Protein AF-A0A1F5B7T5-F1 (afdb_monomer_lite)

Secondary structure (DSSP, 8-state):
-PEEEEEEEEEPPSSTTPPPEEEEEEEEEESSHHHHHHHHHHHHHH-TT--EEEEEEEPTTS-EEEEEEEEE-TTS-EEEEE--TTSTTS---

Sequence (93 aa):
MKTQYDIEGFRSKTTAEEEDTKIFDHTQEFSTLDEAAAKAREFLEKNKELGLAVISKHSPTGDHQGLKFIFRDKEGKFEEGDLYWGDWLCREG

Structure (mmCIF, N/CA/C/O backbone):
data_AF-A0A1F5B7T5-F1
#
_entry.id   AF-A0A1F5B7T5-F1
#
loop_
_atom_site.group_PDB
_atom_site.id
_atom_site.type_symbol
_atom_site.label_atom_id
_atom_site.label_alt_id
_atom_site.label_comp_id
_atom_site.label_asym_id
_atom_site.label_entity_id
_atom_site.label_seq_id
_atom_site.pdbx_PDB_ins_code
_atom_site.Cartn_x
_atom_site.Cartn_y
_atom_site.Cartn_z
_atom_site.occupancy
_atom_site.B_iso_or_equiv
_atom_site.auth_seq_id
_atom_site.auth_comp_id
_atom_site.auth_asym_id
_atom_site.auth_atom_id
_atom_site.pdbx_PDB_model_num
ATOM 1 N N . MET A 1 1 ? 12.782 -5.315 18.107 1.00 53.97 1 MET A N 1
ATOM 2 C CA . MET A 1 1 ? 13.021 -4.702 16.783 1.00 53.97 1 MET A CA 1
ATOM 3 C C . MET A 1 1 ? 11.663 -4.426 16.170 1.00 53.97 1 MET A C 1
ATOM 5 O O . MET A 1 1 ? 10.837 -5.332 16.192 1.00 53.97 1 MET A O 1
ATOM 9 N N . LYS A 1 2 ? 11.386 -3.187 15.747 1.00 62.09 2 LYS A N 1
ATOM 10 C CA . LYS A 1 2 ? 10.152 -2.883 15.010 1.00 62.09 2 LYS A CA 1
ATOM 11 C C . LYS A 1 2 ? 10.307 -3.392 13.578 1.00 62.09 2 LYS A C 1
ATOM 13 O O . LYS A 1 2 ? 11.426 -3.497 13.086 1.00 62.09 2 LYS A O 1
ATOM 18 N N . THR A 1 3 ? 9.204 -3.801 12.961 1.00 71.31 3 THR A N 1
ATOM 19 C CA . THR A 1 3 ? 9.232 -4.251 11.567 1.00 71.31 3 THR A CA 1
ATOM 20 C C . THR A 1 3 ? 9.159 -3.019 10.674 1.00 71.31 3 THR A C 1
ATOM 22 O O . THR A 1 3 ? 8.316 -2.151 10.883 1.00 71.31 3 THR A O 1
ATOM 25 N N . GLN A 1 4 ? 10.048 -2.925 9.695 1.00 81.12 4 GLN A N 1
ATOM 26 C CA . GLN A 1 4 ? 9.992 -1.855 8.712 1.00 81.12 4 GLN A CA 1
ATOM 27 C C . GLN A 1 4 ? 8.995 -2.238 7.616 1.00 81.12 4 GLN A C 1
ATOM 29 O O . GLN A 1 4 ? 9.054 -3.356 7.093 1.00 81.12 4 GLN A O 1
ATOM 34 N N . TYR A 1 5 ? 8.071 -1.328 7.309 1.00 85.88 5 TYR A N 1
ATOM 35 C CA . TYR A 1 5 ? 7.155 -1.480 6.185 1.00 85.88 5 TYR A CA 1
ATOM 36 C C . TYR A 1 5 ? 7.378 -0.345 5.190 1.00 85.88 5 TYR A C 1
ATOM 38 O O . TYR A 1 5 ? 7.580 0.810 5.573 1.00 85.88 5 TYR A O 1
ATOM 46 N N . ASP A 1 6 ? 7.303 -0.692 3.917 1.00 86.88 6 ASP A N 1
ATOM 47 C CA . ASP A 1 6 ? 7.323 0.245 2.806 1.00 86.88 6 ASP A CA 1
ATOM 48 C C . ASP A 1 6 ? 5.904 0.405 2.276 1.00 86.88 6 ASP A C 1
ATOM 50 O O . ASP A 1 6 ? 5.172 -0.577 2.132 1.00 86.88 6 ASP A O 1
ATOM 54 N N . ILE A 1 7 ? 5.512 1.646 2.009 1.00 88.06 7 ILE A N 1
ATOM 55 C CA . ILE A 1 7 ? 4.238 1.985 1.385 1.00 88.06 7 ILE A CA 1
ATOM 56 C C . ILE A 1 7 ? 4.546 2.640 0.045 1.00 88.06 7 ILE A C 1
ATOM 58 O O . ILE A 1 7 ? 5.042 3.764 -0.014 1.00 88.06 7 ILE A O 1
ATOM 62 N N . GLU A 1 8 ? 4.220 1.946 -1.033 1.00 88.88 8 GLU A N 1
ATOM 63 C CA . GLU A 1 8 ? 4.401 2.422 -2.399 1.00 88.88 8 GLU A CA 1
ATOM 64 C C . GLU A 1 8 ? 3.049 2.836 -2.971 1.00 88.88 8 GLU A C 1
ATOM 66 O O . GLU A 1 8 ? 2.082 2.086 -2.894 1.00 88.88 8 GLU A O 1
ATOM 71 N N . GLY A 1 9 ? 2.959 4.037 -3.533 1.00 86.56 9 GLY A N 1
ATOM 72 C CA . GLY A 1 9 ? 1.739 4.562 -4.133 1.00 86.56 9 GLY A CA 1
ATOM 73 C C . GLY A 1 9 ? 1.872 4.679 -5.644 1.00 86.56 9 GLY A C 1
ATOM 74 O O . GLY A 1 9 ? 2.828 5.262 -6.168 1.00 86.56 9 GLY A O 1
ATOM 75 N N . PHE A 1 10 ? 0.866 4.166 -6.338 1.00 86.31 10 PHE A N 1
ATOM 76 C CA . PHE A 1 10 ? 0.794 4.112 -7.785 1.00 86.31 10 PHE A CA 1
ATOM 77 C C . PHE A 1 10 ? -0.395 4.923 -8.286 1.00 86.31 10 PHE A C 1
ATOM 79 O O . PH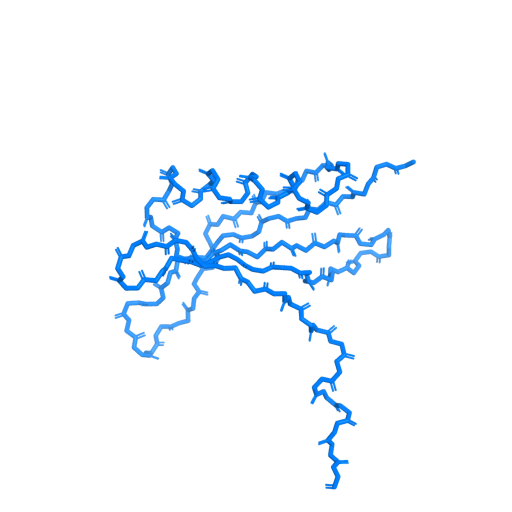E A 1 10 ? -1.511 4.864 -7.749 1.00 86.31 10 PHE A O 1
ATOM 86 N N . ARG A 1 11 ? -0.150 5.681 -9.350 1.00 84.12 11 ARG A N 1
ATOM 87 C CA . ARG A 1 11 ? -1.209 6.296 -10.139 1.00 84.12 11 ARG A CA 1
ATOM 88 C C . ARG A 1 11 ? -1.785 5.245 -11.074 1.00 84.12 11 ARG A C 1
ATOM 90 O O . ARG A 1 11 ? -1.034 4.632 -11.830 1.00 84.12 11 ARG A O 1
ATOM 97 N N . SER A 1 12 ? -3.109 5.095 -11.038 1.00 73.88 12 SER A N 1
ATOM 98 C CA . SER A 1 12 ? -3.806 4.190 -11.944 1.00 73.88 12 SER A CA 1
ATOM 99 C C . SER A 1 12 ? -3.597 4.596 -13.393 1.00 73.88 12 SER A C 1
ATOM 101 O O . SER A 1 12 ? -3.713 5.780 -13.734 1.00 73.88 12 SER A O 1
ATOM 103 N N . LYS A 1 13 ? -3.363 3.603 -14.250 1.00 71.94 13 LYS A N 1
ATOM 104 C CA . LYS A 1 13 ? -3.348 3.815 -15.697 1.00 71.94 13 LYS A CA 1
ATOM 105 C C . LYS A 1 13 ? -4.648 4.460 -16.183 1.00 71.94 13 LYS A C 1
ATOM 107 O O . LYS A 1 13 ? -5.748 4.050 -15.802 1.00 71.94 13 LYS A O 1
ATOM 112 N N . THR A 1 14 ? -4.526 5.474 -17.038 1.00 66.44 14 THR A N 1
ATOM 113 C CA . THR A 1 14 ? -5.686 6.129 -17.663 1.00 66.44 14 THR A CA 1
ATOM 114 C C . THR A 1 14 ? -6.063 5.504 -19.001 1.00 66.44 14 THR A C 1
ATOM 116 O O . THR A 1 14 ? -7.196 5.652 -19.460 1.00 66.44 14 THR A O 1
ATOM 119 N N . THR A 1 15 ? -5.141 4.750 -19.596 1.00 64.25 15 THR A N 1
ATOM 120 C CA . THR A 1 15 ? -5.317 4.031 -20.857 1.00 64.25 15 THR A CA 1
ATOM 121 C C . THR A 1 15 ? -4.829 2.586 -20.731 1.00 64.25 15 THR A C 1
ATOM 123 O O . THR A 1 15 ? -4.131 2.229 -19.785 1.00 64.25 15 THR A O 1
ATOM 126 N N . ALA A 1 16 ? -5.229 1.715 -21.662 1.00 64.88 16 ALA A N 1
ATOM 127 C CA . ALA A 1 16 ? -4.846 0.300 -21.626 1.00 64.88 16 ALA A CA 1
ATOM 128 C C . ALA A 1 16 ? -3.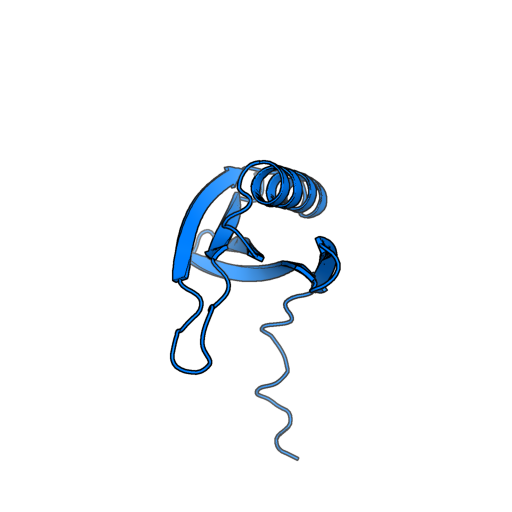342 0.070 -21.876 1.00 64.88 16 ALA A C 1
ATOM 130 O O . ALA A 1 16 ? -2.822 -0.962 -21.460 1.00 64.88 16 ALA A O 1
ATOM 131 N N . GLU A 1 17 ? -2.686 1.026 -22.537 1.00 71.81 17 GLU A N 1
ATOM 132 C CA . GLU A 1 17 ? -1.274 0.999 -22.937 1.00 71.81 17 GLU A CA 1
ATOM 133 C C . GLU A 1 17 ? -0.338 1.567 -21.857 1.00 71.81 17 GLU A C 1
ATOM 135 O O . GLU A 1 17 ? 0.873 1.388 -21.942 1.00 71.81 17 GLU A O 1
ATOM 140 N N . GLU A 1 18 ? -0.885 2.238 -20.839 1.00 64.56 18 GLU A N 1
ATOM 141 C CA . GLU A 1 18 ? -0.119 2.763 -19.710 1.00 64.56 18 GLU A CA 1
ATOM 142 C C . GLU A 1 18 ? 0.065 1.701 -18.618 1.00 64.56 18 GLU A C 1
ATOM 144 O O . GLU A 1 18 ? -0.873 0.989 -18.249 1.00 64.56 18 GLU A O 1
ATOM 149 N N . GLU A 1 19 ? 1.274 1.627 -18.063 1.00 66.94 19 GLU A N 1
ATOM 150 C CA . GLU A 1 19 ? 1.546 0.890 -16.829 1.00 66.94 19 GLU A CA 1
ATOM 151 C C . GLU A 1 19 ? 1.258 1.767 -15.605 1.00 66.94 19 GLU A C 1
ATOM 153 O O . GLU A 1 19 ? 1.403 2.995 -15.641 1.00 66.94 19 GLU A O 1
ATOM 158 N N . ASP A 1 20 ? 0.856 1.135 -14.501 1.00 69.00 20 ASP A N 1
ATOM 159 C CA . ASP A 1 20 ? 0.690 1.837 -13.232 1.00 69.00 20 ASP A CA 1
ATOM 160 C C . ASP A 1 20 ? 2.027 2.456 -12.816 1.00 69.00 20 ASP A C 1
ATOM 162 O O . ASP A 1 20 ? 3.043 1.781 -12.646 1.00 69.00 20 ASP A O 1
ATOM 166 N N . THR A 1 21 ? 2.039 3.779 -12.677 1.00 76.38 21 THR A N 1
ATOM 167 C CA . THR A 1 21 ? 3.277 4.518 -12.432 1.00 76.38 21 THR A CA 1
ATOM 168 C C . THR A 1 21 ? 3.451 4.719 -10.935 1.00 76.38 21 THR A C 1
ATOM 170 O O . THR A 1 21 ? 2.602 5.350 -10.296 1.00 76.38 21 THR A O 1
ATOM 173 N N . LYS A 1 22 ? 4.561 4.224 -10.368 1.00 81.00 22 LYS A N 1
ATOM 174 C CA . LYS A 1 22 ? 4.940 4.557 -8.989 1.00 81.00 22 LYS A CA 1
ATOM 175 C C . LYS A 1 22 ? 5.259 6.045 -8.914 1.00 81.00 22 LYS A C 1
ATOM 177 O O . LYS A 1 22 ? 6.181 6.516 -9.576 1.00 81.00 22 LYS A O 1
ATOM 182 N N . ILE A 1 23 ? 4.510 6.774 -8.098 1.00 81.69 23 ILE A N 1
ATOM 183 C CA . ILE A 1 23 ? 4.712 8.217 -7.891 1.00 81.69 23 ILE A CA 1
ATOM 184 C C . ILE A 1 23 ? 4.867 8.582 -6.413 1.00 81.69 23 ILE A C 1
ATOM 186 O O . ILE A 1 23 ? 5.083 9.745 -6.083 1.00 81.69 23 ILE A O 1
ATOM 190 N N . PHE A 1 24 ? 4.768 7.594 -5.522 1.00 81.12 24 PHE A N 1
ATOM 191 C CA . PHE A 1 24 ? 4.906 7.764 -4.086 1.00 81.12 24 PHE A CA 1
ATOM 192 C C . PHE A 1 24 ? 5.652 6.572 -3.482 1.00 81.12 24 PHE A C 1
ATOM 194 O O . PHE A 1 24 ? 5.391 5.424 -3.836 1.00 81.12 24 PHE A O 1
ATOM 201 N N . ASP A 1 25 ? 6.576 6.860 -2.576 1.00 80.19 25 ASP A N 1
ATOM 202 C CA . ASP A 1 25 ? 7.381 5.880 -1.857 1.00 80.19 25 ASP A CA 1
ATOM 203 C C . ASP A 1 25 ? 7.578 6.401 -0.432 1.00 80.19 25 ASP A C 1
ATOM 205 O O . ASP A 1 25 ? 8.021 7.536 -0.235 1.00 80.19 25 ASP A O 1
ATOM 209 N N . HIS A 1 26 ? 7.150 5.618 0.555 1.00 80.50 26 HIS A N 1
ATOM 210 C CA . HIS A 1 26 ? 7.243 5.989 1.961 1.00 80.50 26 HIS A CA 1
ATOM 211 C C . HIS A 1 26 ? 7.650 4.794 2.806 1.00 80.50 26 HIS A C 1
ATOM 213 O O . HIS A 1 26 ? 6.844 3.917 3.120 1.00 80.50 26 HIS A O 1
ATOM 219 N N . THR A 1 27 ? 8.908 4.806 3.220 1.00 80.88 27 THR A N 1
ATOM 220 C CA . THR A 1 27 ? 9.484 3.831 4.140 1.00 80.88 27 THR A CA 1
ATOM 221 C C . THR A 1 27 ? 9.375 4.332 5.573 1.00 80.88 27 THR A C 1
ATOM 223 O O . THR A 1 27 ? 9.903 5.393 5.915 1.00 80.88 27 THR A O 1
ATOM 226 N N . GLN A 1 28 ? 8.725 3.561 6.447 1.00 80.06 28 GLN A N 1
ATOM 227 C CA . GLN A 1 28 ? 8.656 3.893 7.868 1.00 80.06 28 GLN A CA 1
ATOM 228 C C . GLN A 1 28 ? 8.558 2.636 8.747 1.00 80.06 28 GLN A C 1
ATOM 230 O O . GLN A 1 28 ? 8.035 1.592 8.362 1.00 80.06 28 GLN A O 1
ATOM 235 N N . GLU A 1 29 ? 9.082 2.728 9.969 1.00 81.38 29 GLU A N 1
ATOM 236 C CA . GLU A 1 29 ? 8.913 1.680 10.973 1.00 81.38 29 GLU A CA 1
ATOM 237 C C . GLU A 1 29 ? 7.500 1.734 11.567 1.00 81.38 29 GLU A C 1
ATOM 239 O O . GLU A 1 29 ? 7.136 2.704 12.241 1.00 81.38 29 GLU A O 1
ATOM 244 N N . PHE A 1 30 ? 6.723 0.667 11.370 1.00 81.44 30 PHE A N 1
ATOM 245 C CA . PHE A 1 30 ? 5.408 0.489 11.990 1.00 81.44 30 PHE A CA 1
ATOM 246 C C . PHE A 1 30 ? 5.431 -0.719 12.928 1.00 81.44 30 PHE A C 1
ATOM 248 O O . PHE A 1 30 ? 6.218 -1.654 12.762 1.00 81.44 30 PHE A O 1
ATOM 255 N N . SER A 1 31 ? 4.578 -0.722 13.952 1.00 80.25 31 SER A N 1
ATOM 256 C CA . SER A 1 31 ? 4.537 -1.851 14.888 1.00 80.25 31 SER A CA 1
ATOM 257 C C . SER A 1 31 ? 3.758 -3.026 14.289 1.00 80.25 31 SER A C 1
ATOM 259 O O . SER A 1 31 ? 4.064 -4.177 14.599 1.00 80.25 31 SER A O 1
ATOM 261 N N . THR A 1 32 ? 2.790 -2.751 13.405 1.00 85.81 32 THR A N 1
ATOM 262 C CA . THR A 1 32 ? 1.911 -3.749 12.774 1.00 85.81 32 THR A CA 1
ATOM 263 C C . THR A 1 32 ? 1.574 -3.415 11.314 1.00 85.81 32 THR A C 1
ATOM 265 O O . THR A 1 32 ? 1.679 -2.265 10.890 1.00 85.81 32 THR A O 1
ATOM 268 N N . LEU A 1 33 ? 1.120 -4.422 10.555 1.00 85.81 33 LEU A N 1
ATOM 269 C CA . LEU A 1 33 ? 0.590 -4.247 9.194 1.00 85.81 33 LEU A CA 1
ATOM 270 C C . LEU A 1 33 ? -0.660 -3.350 9.169 1.00 85.81 33 LEU A C 1
ATOM 272 O O . LEU A 1 33 ? -0.872 -2.625 8.204 1.00 85.81 33 LEU A O 1
ATOM 276 N N . ASP A 1 34 ? -1.474 -3.383 10.226 1.00 89.12 34 ASP A N 1
ATOM 277 C CA . ASP A 1 34 ? -2.694 -2.574 10.331 1.00 89.12 34 ASP A CA 1
ATOM 278 C C . ASP A 1 34 ? -2.375 -1.073 10.432 1.00 89.12 34 ASP A C 1
ATOM 280 O O . ASP A 1 34 ? -2.973 -0.259 9.731 1.00 89.12 34 ASP A O 1
ATOM 284 N N . GLU A 1 35 ? -1.342 -0.706 11.200 1.00 88.75 35 GLU A N 1
ATOM 285 C CA . GLU A 1 35 ? -0.846 0.677 11.255 1.00 88.75 35 GLU A CA 1
ATOM 286 C C . GLU A 1 35 ? -0.322 1.158 9.894 1.00 88.75 35 GLU A C 1
ATOM 288 O O . GLU A 1 35 ? -0.610 2.283 9.479 1.00 88.75 35 GLU A O 1
ATOM 293 N N . ALA A 1 36 ? 0.416 0.303 9.178 1.00 88.69 36 ALA A N 1
ATOM 294 C CA . ALA A 1 36 ? 0.881 0.612 7.827 1.00 88.69 36 ALA A CA 1
ATOM 295 C C . ALA A 1 36 ? -0.299 0.762 6.845 1.00 88.69 36 ALA A C 1
ATOM 297 O O . ALA A 1 36 ? -0.304 1.671 6.015 1.00 88.69 36 ALA A O 1
ATOM 298 N N . ALA A 1 37 ? -1.341 -0.066 6.981 1.00 90.56 37 ALA A N 1
ATOM 299 C CA . ALA A 1 37 ? -2.554 0.012 6.170 1.00 90.56 37 ALA A CA 1
ATOM 300 C C . ALA A 1 37 ? -3.361 1.288 6.427 1.00 90.56 37 ALA A C 1
ATOM 302 O O . ALA A 1 37 ? -3.771 1.956 5.476 1.00 90.56 37 ALA A O 1
ATOM 303 N N . ALA A 1 38 ? -3.528 1.682 7.690 1.00 91.81 38 ALA A N 1
ATOM 304 C CA . ALA A 1 38 ? -4.157 2.950 8.041 1.00 91.81 38 ALA A CA 1
ATOM 305 C C . ALA A 1 38 ? -3.404 4.134 7.412 1.00 91.81 38 ALA A C 1
ATOM 307 O O . ALA A 1 38 ? -4.021 5.027 6.827 1.00 91.81 38 ALA A O 1
ATOM 308 N N . LYS A 1 39 ? -2.064 4.105 7.444 1.00 90.62 39 LYS A N 1
ATOM 309 C CA . LYS A 1 39 ? -1.234 5.137 6.815 1.00 90.62 39 LYS A CA 1
ATOM 310 C C . LYS A 1 39 ? -1.371 5.155 5.289 1.00 90.62 39 LYS A C 1
ATOM 312 O O . LYS A 1 39 ? -1.490 6.229 4.703 1.00 90.62 39 LYS A O 1
ATOM 317 N N . ALA A 1 40 ? -1.399 3.988 4.649 1.00 89.50 40 ALA A N 1
ATOM 318 C CA . ALA A 1 40 ? -1.609 3.862 3.209 1.00 89.50 40 ALA A CA 1
ATOM 319 C C . ALA A 1 40 ? -2.962 4.451 2.767 1.00 89.50 40 ALA A C 1
ATOM 321 O O . ALA A 1 40 ? -3.016 5.181 1.775 1.00 89.50 40 ALA A O 1
ATOM 322 N N . ARG A 1 41 ? -4.037 4.226 3.539 1.00 89.75 41 ARG A N 1
ATOM 323 C CA . ARG A 1 41 ? -5.344 4.862 3.289 1.00 89.75 41 ARG A CA 1
ATOM 324 C C . ARG A 1 41 ? -5.272 6.380 3.401 1.00 89.75 41 ARG A C 1
ATOM 326 O O . ARG A 1 41 ? -5.713 7.064 2.483 1.00 89.75 41 ARG A O 1
ATOM 333 N N . GLU A 1 42 ? -4.634 6.908 4.449 1.00 90.69 42 GLU A N 1
ATOM 334 C CA . GLU A 1 42 ? -4.446 8.359 4.578 1.00 90.69 42 GLU A CA 1
ATOM 335 C C . GLU A 1 42 ? -3.729 8.962 3.357 1.00 90.69 42 GLU A C 1
ATOM 337 O O . GLU A 1 42 ? -4.053 10.075 2.934 1.00 90.69 42 GLU A O 1
ATOM 342 N N . PHE A 1 43 ? -2.742 8.257 2.792 1.00 87.56 43 PHE A N 1
ATOM 343 C CA . PHE A 1 43 ? -2.043 8.713 1.590 1.00 87.56 43 PHE A CA 1
ATOM 344 C C . PHE A 1 43 ? -2.952 8.712 0.360 1.00 87.56 43 PHE A C 1
ATOM 346 O O . PHE A 1 43 ? -2.946 9.699 -0.377 1.00 87.56 43 PHE A O 1
ATOM 353 N N . LEU A 1 44 ? -3.763 7.671 0.162 1.00 87.38 44 LEU A N 1
ATOM 354 C CA . LEU A 1 44 ? -4.750 7.598 -0.922 1.00 87.38 44 LEU A CA 1
ATOM 355 C C . LEU A 1 44 ? -5.868 8.652 -0.789 1.00 87.38 44 LEU A C 1
ATOM 357 O O . LEU A 1 44 ? -6.396 9.154 -1.787 1.00 87.38 44 LEU A O 1
ATOM 361 N N . GLU A 1 45 ? -6.252 9.009 0.437 1.00 89.00 45 GLU A N 1
ATOM 362 C CA . GLU A 1 45 ? -7.234 10.064 0.713 1.00 89.00 45 GLU A CA 1
ATOM 363 C C . GLU A 1 45 ? -6.690 11.458 0.397 1.00 89.00 45 GLU A C 1
ATOM 365 O O . GLU A 1 45 ? -7.376 12.264 -0.237 1.00 89.00 45 GLU A O 1
ATOM 370 N N . LYS A 1 46 ? -5.447 11.739 0.808 1.00 88.31 46 LYS A N 1
ATOM 371 C CA . LYS A 1 46 ? -4.797 13.041 0.593 1.00 88.31 46 LYS A CA 1
ATOM 372 C C . LYS A 1 46 ? -4.364 13.243 -0.858 1.00 88.31 46 LYS A C 1
ATOM 374 O O . LYS A 1 46 ? -4.454 14.358 -1.365 1.00 88.31 46 LYS A O 1
ATOM 379 N N . ASN A 1 47 ? -3.941 12.177 -1.535 1.00 84.38 47 ASN A N 1
ATOM 380 C CA . ASN A 1 47 ? -3.434 12.228 -2.902 1.00 84.38 47 ASN A CA 1
ATOM 381 C C . ASN A 1 47 ? -4.427 11.555 -3.852 1.00 84.38 47 ASN A C 1
ATOM 383 O O . ASN A 1 47 ? -4.372 10.352 -4.089 1.00 84.38 47 ASN A O 1
ATOM 387 N N . LYS A 1 48 ? -5.339 12.344 -4.429 1.00 81.69 48 LYS A N 1
ATOM 388 C CA . LYS A 1 48 ? -6.378 11.830 -5.343 1.00 81.69 48 LYS A CA 1
ATOM 389 C C . LYS A 1 48 ? -5.830 11.216 -6.634 1.00 81.69 48 LYS A C 1
ATOM 391 O O . LYS A 1 48 ? -6.557 10.492 -7.303 1.00 81.69 48 LYS A O 1
ATOM 396 N N . GLU A 1 49 ? -4.580 11.519 -6.967 1.00 82.31 49 GLU A N 1
ATOM 397 C CA . GLU A 1 49 ? -3.860 10.960 -8.113 1.00 82.31 49 GLU A CA 1
ATOM 398 C C . GLU A 1 49 ? -3.415 9.511 -7.878 1.00 82.31 49 GLU A C 1
ATOM 400 O O . GLU A 1 49 ? -3.192 8.780 -8.841 1.00 82.31 49 GLU A O 1
ATOM 405 N N . LEU A 1 50 ? -3.314 9.082 -6.615 1.00 83.75 50 LEU A N 1
ATOM 406 C CA . LEU A 1 50 ? -3.039 7.696 -6.267 1.00 83.75 50 LEU A CA 1
ATOM 407 C C . LEU A 1 50 ? -4.322 6.873 -6.388 1.00 83.75 50 LEU A C 1
ATOM 409 O O . LEU A 1 50 ? -5.358 7.209 -5.805 1.00 83.75 50 LEU A O 1
ATOM 413 N N . GLY A 1 51 ? -4.232 5.778 -7.135 1.00 85.06 51 GLY A N 1
ATOM 414 C CA . GLY A 1 51 ? -5.307 4.796 -7.263 1.00 85.06 51 GLY A CA 1
ATOM 415 C C . GLY A 1 51 ? -4.996 3.467 -6.582 1.00 85.06 51 GLY A C 1
ATOM 416 O O . GLY A 1 51 ? -5.914 2.692 -6.333 1.00 85.06 51 GLY A O 1
ATOM 417 N N . LEU A 1 52 ? -3.730 3.223 -6.236 1.00 88.38 52 LEU A N 1
ATOM 418 C CA . LEU A 1 52 ? -3.258 2.000 -5.597 1.00 88.38 52 LEU A CA 1
ATOM 419 C C . LEU A 1 52 ? -2.147 2.335 -4.596 1.00 88.38 52 LEU A C 1
ATOM 421 O O . LEU A 1 52 ? -1.274 3.151 -4.879 1.00 88.38 52 LEU A O 1
ATOM 425 N N . ALA A 1 53 ? -2.171 1.693 -3.436 1.00 90.38 53 ALA A N 1
ATOM 426 C CA . ALA A 1 53 ? -1.085 1.662 -2.475 1.00 90.38 53 ALA A CA 1
ATOM 427 C C . ALA A 1 53 ? -0.721 0.204 -2.175 1.00 90.38 53 ALA A C 1
ATOM 429 O O . ALA A 1 53 ? -1.599 -0.615 -1.915 1.00 90.38 53 ALA A O 1
ATOM 430 N N . VAL A 1 54 ? 0.565 -0.117 -2.199 1.00 89.31 54 VAL A N 1
ATOM 431 C CA . VAL A 1 54 ? 1.122 -1.431 -1.878 1.00 89.31 54 VAL A CA 1
ATOM 432 C C . VAL A 1 54 ? 1.909 -1.313 -0.585 1.00 89.31 54 VAL A C 1
ATOM 434 O O . VAL A 1 54 ? 2.687 -0.381 -0.411 1.00 89.31 54 VAL A O 1
ATOM 437 N N . ILE A 1 55 ? 1.687 -2.250 0.328 1.00 90.44 55 ILE A N 1
ATOM 438 C CA . ILE A 1 55 ? 2.358 -2.325 1.619 1.00 90.44 55 ILE A CA 1
ATOM 439 C C . ILE A 1 55 ? 3.241 -3.560 1.602 1.00 90.44 55 ILE A C 1
ATOM 441 O O . ILE A 1 55 ? 2.751 -4.691 1.509 1.00 90.44 55 ILE A O 1
ATOM 445 N N . SER A 1 56 ? 4.536 -3.329 1.738 1.00 87.62 56 SER A N 1
ATOM 446 C CA . SER A 1 56 ? 5.563 -4.359 1.729 1.00 87.62 56 SER A CA 1
ATOM 447 C C . SER A 1 56 ? 6.271 -4.393 3.074 1.00 87.62 56 SER A C 1
ATOM 449 O O . SER A 1 56 ? 6.409 -3.375 3.746 1.00 87.62 56 SER A O 1
ATOM 451 N N . LYS A 1 57 ? 6.723 -5.570 3.497 1.00 86.06 57 LYS A N 1
ATOM 452 C CA . LYS A 1 57 ? 7.639 -5.709 4.627 1.00 86.06 57 LYS A CA 1
ATOM 453 C C . LYS A 1 57 ? 9.065 -5.747 4.107 1.00 86.06 57 LYS A C 1
ATOM 455 O O . LYS A 1 57 ? 9.379 -6.562 3.240 1.00 86.06 57 LYS A O 1
ATOM 460 N N . HIS A 1 58 ? 9.916 -4.919 4.696 1.00 78.06 58 HIS A N 1
ATOM 461 C CA . HIS A 1 58 ? 11.340 -4.909 4.409 1.00 78.06 58 HIS A CA 1
ATOM 462 C C . HIS A 1 58 ? 12.050 -5.946 5.288 1.00 78.06 58 HIS A C 1
ATOM 464 O O . HIS A 1 58 ? 11.966 -5.916 6.523 1.00 78.06 58 HIS A O 1
ATOM 470 N N . SER A 1 59 ? 12.723 -6.902 4.653 1.00 70.19 59 SER A N 1
ATOM 471 C CA . SER A 1 59 ? 13.585 -7.873 5.320 1.00 70.19 59 SER A CA 1
ATOM 472 C C . SER A 1 59 ? 14.957 -7.250 5.599 1.00 70.19 59 SER A C 1
ATOM 474 O O . SER A 1 59 ? 15.470 -6.505 4.767 1.00 70.19 59 SER A O 1
ATOM 476 N N . PRO A 1 60 ? 15.633 -7.594 6.712 1.00 64.31 60 PRO A N 1
ATOM 477 C CA . PRO A 1 60 ? 17.015 -7.171 6.960 1.00 64.31 60 PRO A CA 1
ATOM 478 C C . PRO A 1 60 ? 18.022 -7.645 5.893 1.00 64.31 60 PRO A C 1
ATOM 480 O O . PRO A 1 60 ? 19.149 -7.159 5.870 1.00 64.31 60 PRO A O 1
ATOM 483 N N . THR A 1 61 ? 17.636 -8.583 5.023 1.00 68.00 61 THR A N 1
ATOM 484 C CA . THR A 1 61 ? 18.419 -9.040 3.863 1.00 68.00 61 THR A CA 1
ATOM 485 C C . THR A 1 61 ? 18.284 -8.138 2.631 1.00 68.00 61 THR A C 1
ATOM 487 O O . THR A 1 61 ? 18.995 -8.358 1.655 1.00 68.00 61 THR A O 1
ATOM 490 N N . GLY A 1 62 ? 17.419 -7.117 2.675 1.00 65.31 62 GLY A N 1
ATOM 491 C CA . GLY A 1 62 ? 17.109 -6.238 1.542 1.00 65.31 62 GLY A CA 1
ATOM 492 C C . GLY A 1 62 ? 15.974 -6.744 0.645 1.00 65.31 62 GLY A C 1
ATOM 493 O O . G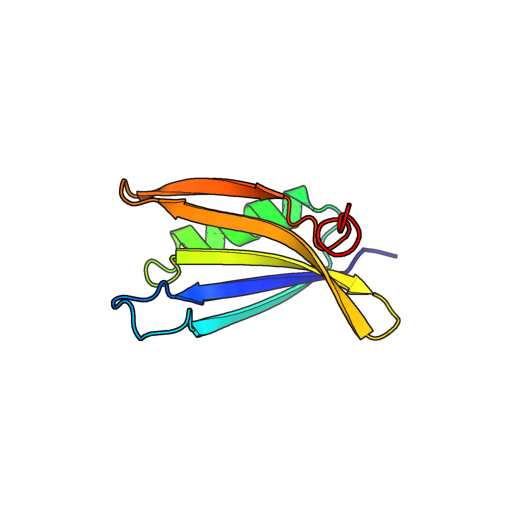LY A 1 62 ? 15.693 -6.134 -0.381 1.00 65.31 62 GLY A O 1
ATOM 494 N N . ASP A 1 63 ? 15.318 -7.851 1.007 1.00 71.31 63 ASP A N 1
ATOM 495 C CA . ASP A 1 63 ? 14.140 -8.357 0.297 1.00 71.31 63 ASP A CA 1
ATOM 496 C C . ASP A 1 63 ? 12.874 -7.586 0.697 1.00 71.31 63 ASP A C 1
ATOM 498 O O . ASP A 1 63 ? 12.653 -7.301 1.877 1.00 71.31 63 ASP A O 1
ATOM 502 N N . HIS A 1 64 ? 12.008 -7.307 -0.278 1.00 74.88 64 HIS A N 1
ATOM 503 C CA . HIS A 1 64 ? 10.702 -6.685 -0.063 1.00 74.88 64 HIS A CA 1
ATOM 504 C C . HIS A 1 64 ? 9.610 -7.726 -0.305 1.00 74.88 64 HIS A C 1
ATOM 506 O O . HIS A 1 64 ? 9.496 -8.278 -1.398 1.00 74.88 64 HIS A O 1
ATOM 512 N N . GLN A 1 65 ? 8.791 -7.994 0.711 1.00 80.94 65 GLN A N 1
ATOM 513 C CA . GLN A 1 65 ? 7.644 -8.888 0.579 1.00 80.94 65 GLN A CA 1
ATOM 514 C C . GLN A 1 65 ? 6.358 -8.069 0.584 1.00 80.94 65 GLN A C 1
ATOM 516 O O . GLN A 1 65 ? 5.986 -7.534 1.627 1.00 80.94 65 GLN A O 1
ATOM 521 N N . GLY A 1 66 ? 5.667 -7.993 -0.555 1.00 81.25 66 GLY A N 1
ATOM 522 C CA . GLY A 1 66 ? 4.327 -7.411 -0.620 1.00 81.25 66 GLY A CA 1
ATOM 523 C C . GLY A 1 66 ? 3.371 -8.195 0.277 1.00 81.25 66 GLY A C 1
ATOM 524 O O . GLY A 1 66 ? 3.285 -9.413 0.154 1.00 81.25 66 GLY A O 1
ATOM 525 N N . LEU A 1 67 ? 2.682 -7.507 1.189 1.00 85.75 67 LEU A N 1
ATOM 526 C CA . LEU A 1 67 ? 1.762 -8.118 2.156 1.00 85.75 67 LEU A CA 1
ATOM 527 C C . LEU A 1 67 ? 0.307 -7.757 1.883 1.00 85.75 67 LEU A C 1
ATOM 529 O O . LEU A 1 67 ? -0.579 -8.594 2.025 1.00 85.75 67 LEU A O 1
ATOM 533 N N . LYS A 1 68 ? 0.050 -6.508 1.498 1.00 89.50 68 LYS A N 1
ATOM 534 C CA . LYS A 1 68 ? -1.302 -5.992 1.294 1.00 89.50 68 LYS A CA 1
ATOM 535 C C . LYS A 1 68 ? -1.288 -4.897 0.242 1.00 89.50 68 LYS A C 1
ATOM 537 O O . LYS A 1 68 ? -0.309 -4.170 0.118 1.00 89.50 68 LYS A O 1
ATOM 542 N N . PHE A 1 69 ? -2.385 -4.757 -0.480 1.00 89.31 69 PHE A N 1
ATOM 543 C CA . PHE A 1 69 ? -2.638 -3.616 -1.338 1.00 89.31 69 PHE A CA 1
ATOM 544 C C . PHE A 1 69 ? -3.993 -2.990 -1.017 1.00 89.31 69 PHE A C 1
ATOM 546 O O . PHE A 1 69 ? -4.913 -3.659 -0.548 1.00 89.31 69 PHE A O 1
ATOM 553 N N . ILE A 1 70 ? -4.095 -1.689 -1.254 1.00 90.62 70 ILE A N 1
ATOM 554 C CA . ILE A 1 70 ? -5.303 -0.891 -1.076 1.00 90.62 70 ILE A CA 1
ATOM 555 C C . ILE A 1 70 ? -5.511 -0.114 -2.365 1.00 90.62 70 ILE A C 1
ATOM 557 O O . ILE A 1 70 ? -4.601 0.583 -2.802 1.00 90.62 70 ILE A O 1
ATOM 561 N N . PHE A 1 71 ? -6.681 -0.208 -2.978 1.00 88.88 71 PHE A N 1
ATOM 562 C CA . PHE A 1 71 ? -6.970 0.502 -4.219 1.00 88.88 71 PHE A CA 1
ATOM 563 C C . PHE A 1 71 ? -8.296 1.243 -4.140 1.00 88.88 71 PHE A C 1
ATOM 565 O O . PHE A 1 71 ? -9.167 0.920 -3.334 1.00 88.88 71 PHE A O 1
ATOM 572 N N . ARG A 1 72 ? -8.426 2.279 -4.967 1.00 85.19 72 ARG A N 1
ATOM 573 C CA . ARG A 1 72 ? -9.674 3.016 -5.139 1.00 85.19 72 ARG A CA 1
ATOM 574 C C . ARG A 1 72 ? -10.440 2.425 -6.320 1.00 85.19 72 ARG A C 1
ATOM 576 O O . ARG A 1 72 ? -9.921 2.386 -7.435 1.00 85.19 72 ARG A O 1
ATOM 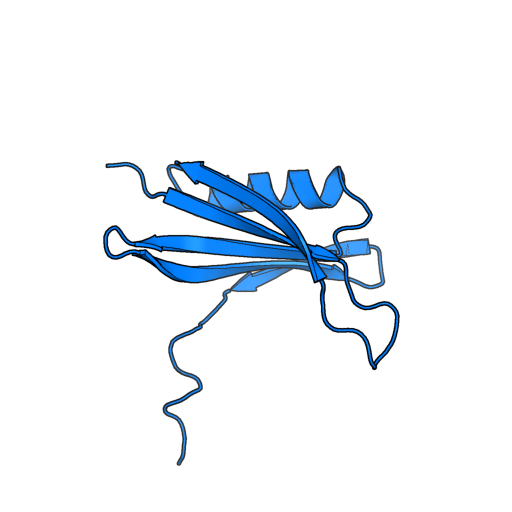583 N N . ASP A 1 73 ? -11.665 1.979 -6.078 1.00 82.81 73 ASP A N 1
ATOM 584 C CA . ASP A 1 73 ? -12.543 1.455 -7.120 1.00 82.81 73 ASP A CA 1
ATOM 585 C C . ASP A 1 73 ? -13.128 2.575 -8.009 1.00 82.81 73 ASP A C 1
ATOM 587 O O . ASP A 1 73 ? -12.887 3.773 -7.820 1.00 82.81 73 ASP A O 1
ATOM 591 N N . LYS A 1 74 ? -13.938 2.185 -9.000 1.00 78.31 74 LYS A N 1
ATOM 592 C CA . LYS A 1 74 ? -14.597 3.127 -9.924 1.00 78.31 74 LYS A CA 1
ATOM 593 C C . LYS A 1 74 ? -15.662 4.004 -9.254 1.00 78.31 74 LYS A C 1
ATOM 595 O O . LYS A 1 74 ? -16.022 5.035 -9.815 1.00 78.31 74 LYS A O 1
ATOM 600 N N . GLU A 1 75 ? -16.175 3.600 -8.095 1.00 82.69 75 GLU A N 1
ATOM 601 C CA . GLU A 1 75 ? -17.119 4.374 -7.283 1.00 82.69 75 GLU A CA 1
ATOM 602 C C . GLU A 1 75 ? -16.398 5.308 -6.290 1.00 82.69 75 GLU A C 1
ATOM 604 O O . GLU A 1 75 ? -17.042 6.099 -5.600 1.00 82.69 75 GLU A O 1
ATOM 609 N N . GLY A 1 76 ? -15.064 5.249 -6.226 1.00 78.56 76 GLY A N 1
ATOM 610 C CA . GLY A 1 76 ? -14.241 6.029 -5.311 1.00 78.56 76 GLY A CA 1
ATOM 611 C C . GLY A 1 76 ? -14.098 5.422 -3.913 1.00 78.56 76 GLY A C 1
ATOM 612 O O . GLY A 1 76 ? -13.531 6.084 -3.039 1.00 78.56 76 GLY A O 1
ATOM 613 N N . LYS A 1 77 ? -14.587 4.198 -3.685 1.00 85.75 77 LYS A N 1
ATOM 614 C CA . LYS A 1 77 ? -14.442 3.470 -2.418 1.00 85.75 77 LYS A CA 1
ATOM 615 C C . LYS A 1 77 ? -13.073 2.807 -2.351 1.00 85.75 77 LYS A C 1
ATOM 617 O O . LYS A 1 77 ? -12.485 2.465 -3.375 1.00 85.75 77 LYS A O 1
ATOM 622 N N . PHE A 1 78 ? -12.561 2.642 -1.135 1.00 87.19 78 PHE A N 1
ATOM 623 C CA . PHE A 1 78 ? -11.329 1.897 -0.916 1.00 87.19 78 PHE A CA 1
ATOM 624 C C . PHE A 1 78 ? -11.631 0.426 -0.704 1.00 87.19 78 PHE A C 1
ATOM 626 O O . PHE A 1 78 ? -12.420 0.073 0.172 1.00 87.19 78 PHE A O 1
ATOM 633 N N . GLU A 1 79 ? -10.953 -0.403 -1.479 1.00 88.38 79 GLU A N 1
ATOM 634 C CA . GLU A 1 79 ? -10.927 -1.845 -1.319 1.00 88.38 79 GLU A CA 1
ATOM 635 C C . GLU A 1 79 ? -9.514 -2.296 -0.950 1.00 88.38 79 GLU A C 1
ATOM 637 O O . GLU A 1 79 ? -8.520 -1.629 -1.249 1.00 88.38 79 GLU A O 1
ATOM 642 N N . GLU A 1 80 ? -9.428 -3.432 -0.269 1.00 89.50 80 GLU A N 1
ATOM 643 C CA . GLU A 1 80 ? -8.180 -3.996 0.231 1.00 89.50 80 GLU A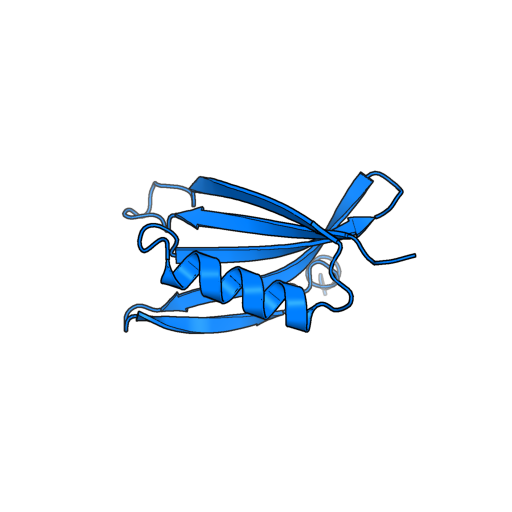 CA 1
ATOM 644 C C . GLU A 1 80 ? -8.065 -5.449 -0.203 1.00 89.50 80 GLU A C 1
ATOM 646 O O . GLU A 1 80 ? -9.049 -6.187 -0.190 1.00 89.50 80 GLU A O 1
ATOM 651 N N . GLY A 1 81 ? -6.849 -5.873 -0.528 1.00 84.56 81 GLY A N 1
ATOM 652 C CA . GLY A 1 81 ? -6.544 -7.271 -0.794 1.00 84.56 81 GLY A CA 1
ATOM 653 C C . GLY A 1 81 ? -5.199 -7.661 -0.206 1.00 84.56 81 GLY A C 1
ATOM 654 O O . GLY A 1 81 ? -4.270 -6.854 -0.140 1.00 84.56 81 GLY A O 1
ATOM 655 N N . ASP A 1 82 ? -5.083 -8.909 0.231 1.00 86.12 82 ASP A N 1
ATOM 656 C CA . ASP A 1 82 ? -3.804 -9.463 0.656 1.00 86.12 82 ASP A CA 1
ATOM 657 C C . ASP A 1 82 ? -2.943 -9.783 -0.574 1.00 86.12 82 ASP A C 1
ATOM 659 O O . ASP A 1 82 ? -3.400 -10.394 -1.544 1.00 86.12 82 ASP A O 1
ATOM 663 N N . LEU A 1 83 ? -1.678 -9.364 -0.538 1.00 73.56 83 LEU A N 1
ATOM 664 C CA . LEU A 1 83 ? -0.697 -9.719 -1.556 1.00 73.56 83 LEU A CA 1
ATOM 665 C C . LEU A 1 83 ? -0.081 -11.064 -1.182 1.00 73.56 83 LEU A C 1
ATOM 667 O O . LEU A 1 83 ? 0.896 -11.140 -0.445 1.00 73.56 83 LEU A O 1
ATOM 671 N N . TYR A 1 84 ? -0.630 -12.147 -1.721 1.00 59.38 84 TYR A N 1
ATOM 672 C CA . TYR A 1 84 ? 0.025 -13.452 -1.670 1.00 59.38 84 TYR A CA 1
ATOM 673 C C . TYR A 1 84 ? 1.056 -13.574 -2.802 1.00 59.38 84 TYR A C 1
ATOM 675 O O . TYR A 1 84 ? 0.865 -14.315 -3.766 1.00 59.38 84 TYR A O 1
ATOM 683 N N . TRP A 1 85 ? 2.192 -12.881 -2.686 1.00 55.47 85 TRP A N 1
ATOM 684 C CA . TRP A 1 85 ? 3.387 -13.244 -3.459 1.00 55.47 85 TRP A CA 1
ATOM 685 C C . TRP A 1 85 ? 4.036 -14.461 -2.794 1.00 55.47 85 TRP A C 1
ATOM 687 O O . TRP A 1 85 ? 4.988 -14.332 -2.027 1.00 55.47 85 TRP A O 1
ATOM 697 N N . GLY A 1 86 ? 3.452 -15.645 -2.999 1.00 44.12 86 GLY A N 1
ATOM 698 C CA . GLY A 1 86 ? 3.935 -16.844 -2.312 1.00 44.12 86 GLY A CA 1
ATOM 699 C C . GLY A 1 86 ? 3.400 -18.211 -2.730 1.00 44.12 86 GLY A C 1
ATOM 700 O O . GLY A 1 86 ? 3.949 -19.180 -2.229 1.00 44.12 86 GLY A O 1
ATOM 701 N N . ASP A 1 87 ? 2.402 -18.346 -3.617 1.00 40.00 87 ASP A N 1
ATOM 702 C CA . ASP A 1 87 ? 1.939 -19.705 -3.992 1.00 40.00 87 ASP A CA 1
ATOM 703 C C . ASP A 1 87 ? 1.383 -19.871 -5.421 1.00 40.00 87 ASP A C 1
ATOM 705 O O . ASP A 1 87 ? 1.196 -20.990 -5.890 1.00 40.00 87 ASP A O 1
ATOM 709 N N . TRP A 1 88 ? 1.165 -18.791 -6.183 1.00 39.66 88 TRP A N 1
ATOM 710 C CA . TRP A 1 88 ? 0.616 -18.920 -7.545 1.00 39.66 88 TRP A CA 1
ATOM 711 C C . TRP A 1 88 ? 1.612 -19.456 -8.590 1.00 39.66 88 TRP A C 1
ATOM 713 O O . TRP A 1 88 ? 1.189 -19.879 -9.661 1.00 39.66 88 TRP A O 1
ATOM 723 N N . LEU A 1 89 ? 2.916 -19.492 -8.286 1.00 41.47 89 LEU A N 1
ATOM 724 C CA . LEU A 1 89 ? 3.953 -20.034 -9.181 1.00 41.47 89 LEU A CA 1
ATOM 725 C C . LEU A 1 89 ? 4.211 -21.547 -9.005 1.00 41.47 89 LEU A C 1
ATOM 727 O O . LEU A 1 89 ? 5.030 -22.096 -9.732 1.00 41.47 89 LEU A O 1
ATOM 731 N N . CYS A 1 90 ? 3.510 -22.238 -8.093 1.00 41.88 90 CYS A N 1
ATOM 732 C CA . CYS A 1 90 ? 3.694 -23.678 -7.830 1.00 41.88 90 CYS A CA 1
ATOM 733 C C . CYS A 1 90 ? 2.418 -24.522 -8.010 1.00 41.88 90 CYS A C 1
ATOM 735 O O . CYS A 1 90 ? 2.309 -25.618 -7.460 1.00 41.88 90 CYS A O 1
ATOM 737 N N . ARG A 1 91 ? 1.447 -24.047 -8.797 1.00 36.09 91 ARG A N 1
ATOM 738 C CA . ARG A 1 91 ? 0.322 -24.867 -9.279 1.00 36.09 91 ARG A CA 1
ATOM 739 C C . ARG A 1 91 ? 0.304 -24.931 -10.807 1.00 36.09 91 ARG A C 1
ATOM 741 O O . ARG A 1 91 ? -0.699 -24.630 -11.441 1.00 36.09 91 ARG A O 1
ATOM 748 N N . GLU A 1 92 ? 1.415 -25.369 -11.393 1.00 40.19 92 GLU A N 1
ATOM 749 C CA . GLU A 1 92 ? 1.315 -26.206 -12.591 1.00 40.19 92 GLU A CA 1
ATOM 750 C C . GLU A 1 92 ? 0.945 -27.615 -12.113 1.00 40.19 92 GLU A C 1
ATOM 752 O O . GLU A 1 92 ? 1.752 -28.320 -11.504 1.00 40.19 92 GLU A O 1
ATOM 757 N N . GLY A 1 93 ? -0.335 -27.948 -12.279 1.00 39.22 93 GLY A N 1
ATO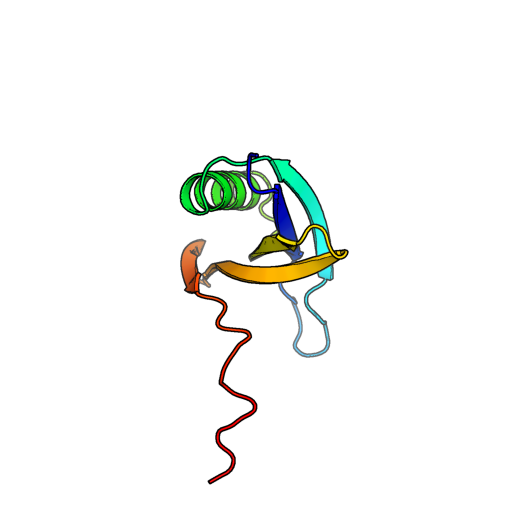M 758 C CA . GLY A 1 93 ? -0.814 -29.327 -12.322 1.00 39.22 93 GLY A CA 1
ATOM 759 C C . GLY A 1 93 ? -0.761 -29.864 -13.743 1.00 39.22 93 GLY A C 1
ATOM 760 O O . GLY A 1 93 ? -0.722 -29.035 -14.680 1.00 39.22 93 GLY A O 1
#

pLDDT: mean 77.36, std 14.35, range [36.09, 91.81]

Radius of gyration: 14.1 Å; chains: 1; bounding box: 36×42×40 Å

Foldseek 3Di:
DFWKKKKWFWFDDPDPPDDTDTPDIDIDGDNDPVVVVVVNVVVCVVDVRTFKIWMWTQDPVRDTHTFKMWGQDPVRDIDIDGDPPDPPVPPPD